Protein AF-A0A2Z6N2X3-F1 (afdb_m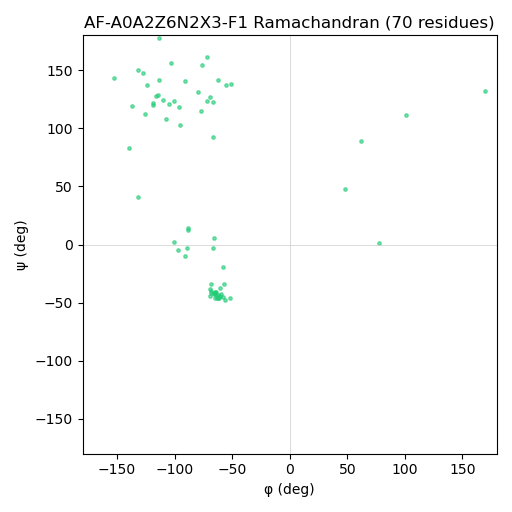onomer)

Sequence (72 aa):
MLWDHSERLILAFALLNSGPGTTNRITKNLRVCGDCHTLIKMISKLVSREIIMKDSDAYAHVVEIGELMEVC

Structure (mmCIF, N/CA/C/O backbone):
data_AF-A0A2Z6N2X3-F1
#
_entry.id   AF-A0A2Z6N2X3-F1
#
loop_
_atom_site.group_PDB
_atom_site.id
_atom_site.type_symbol
_atom_site.label_atom_id
_atom_site.label_alt_id
_atom_site.label_comp_id
_atom_site.label_asym_id
_atom_site.label_entity_id
_atom_site.label_seq_id
_atom_site.pdbx_PDB_ins_code
_atom_site.Cartn_x
_atom_site.Cartn_y
_atom_site.Cartn_z
_atom_site.occupancy
_atom_site.B_iso_or_equiv
_atom_site.auth_seq_id
_atom_site.auth_comp_id
_atom_site.auth_asym_id
_atom_site.auth_atom_id
_atom_site.pdbx_PDB_model_num
ATOM 1 N N . MET A 1 1 ? 0.773 -11.177 -17.361 1.00 39.28 1 MET A N 1
ATOM 2 C CA . MET A 1 1 ? 1.363 -12.363 -16.700 1.00 39.28 1 MET A CA 1
ATOM 3 C C . MET A 1 1 ? 1.363 -12.113 -15.201 1.00 39.28 1 MET A C 1
ATOM 5 O O . MET A 1 1 ? 1.613 -10.992 -14.793 1.00 39.28 1 MET A O 1
ATOM 9 N N . LEU A 1 2 ? 1.055 -13.118 -14.375 1.00 46.75 2 LEU A N 1
ATOM 10 C CA . LEU A 1 2 ? 0.941 -12.985 -12.908 1.00 46.75 2 LEU A CA 1
ATOM 11 C C . LEU A 1 2 ? 2.279 -12.661 -12.196 1.00 46.75 2 LEU A C 1
ATOM 13 O O . LEU A 1 2 ? 2.301 -12.488 -10.983 1.00 46.75 2 LEU A O 1
ATOM 17 N N . TRP A 1 3 ? 3.382 -12.605 -12.950 1.00 50.44 3 TRP A N 1
ATOM 18 C CA . TRP A 1 3 ? 4.753 -12.427 -12.466 1.00 50.44 3 TRP A CA 1
ATOM 19 C C . TRP A 1 3 ? 5.189 -10.950 -12.402 1.00 50.44 3 TRP A C 1
ATOM 21 O O . TRP A 1 3 ? 6.190 -10.649 -11.762 1.00 50.44 3 TRP A O 1
ATOM 31 N N . ASP A 1 4 ? 4.397 -10.023 -12.956 1.00 59.69 4 ASP A N 1
ATOM 32 C CA . ASP A 1 4 ? 4.684 -8.576 -12.970 1.00 59.69 4 ASP A CA 1
ATOM 33 C C . ASP A 1 4 ? 3.914 -7.770 -11.903 1.00 59.69 4 ASP A C 1
ATOM 35 O O . ASP A 1 4 ? 4.024 -6.547 -11.852 1.00 59.69 4 ASP A O 1
ATOM 39 N N . HIS A 1 5 ? 3.116 -8.429 -11.047 1.00 78.69 5 HIS A N 1
ATOM 40 C CA . HIS A 1 5 ? 2.166 -7.753 -10.144 1.00 78.69 5 HIS A CA 1
ATOM 41 C C . HIS A 1 5 ? 2.225 -8.225 -8.683 1.00 78.69 5 HIS A C 1
ATOM 43 O O . HIS A 1 5 ? 1.189 -8.408 -8.031 1.00 78.69 5 HIS A O 1
ATOM 49 N N . SER A 1 6 ? 3.428 -8.452 -8.148 1.00 80.19 6 SER A N 1
ATOM 50 C CA . SER A 1 6 ? 3.604 -8.895 -6.754 1.00 80.19 6 SER A CA 1
ATOM 51 C C . SER A 1 6 ? 2.991 -7.941 -5.716 1.00 80.19 6 SER A C 1
ATOM 53 O O . SER A 1 6 ? 2.669 -8.366 -4.610 1.00 80.19 6 SER A O 1
ATOM 55 N N . GLU A 1 7 ? 2.732 -6.684 -6.079 1.00 81.31 7 GLU A N 1
ATOM 56 C CA . GLU A 1 7 ? 2.066 -5.683 -5.245 1.00 81.31 7 GLU A CA 1
ATOM 57 C C . GLU A 1 7 ? 0.651 -6.094 -4.852 1.00 81.31 7 GLU A C 1
ATOM 59 O O . GLU A 1 7 ? 0.229 -5.846 -3.726 1.00 81.31 7 GLU A O 1
ATOM 64 N N . ARG A 1 8 ? -0.085 -6.741 -5.764 1.00 86.06 8 ARG A N 1
ATOM 65 C CA . ARG A 1 8 ? -1.462 -7.178 -5.494 1.00 86.06 8 ARG A CA 1
ATOM 66 C C . ARG A 1 8 ? -1.484 -8.214 -4.379 1.00 86.06 8 ARG A C 1
ATOM 68 O O . ARG A 1 8 ? -2.339 -8.156 -3.499 1.00 86.06 8 ARG A O 1
ATOM 75 N N . LEU A 1 9 ? -0.517 -9.133 -4.403 1.00 86.69 9 LEU A N 1
ATOM 76 C CA . LEU A 1 9 ? -0.365 -10.155 -3.376 1.00 86.69 9 LEU A CA 1
ATOM 77 C C . LEU A 1 9 ? 0.091 -9.544 -2.048 1.00 86.69 9 LEU A C 1
ATOM 79 O O . LEU A 1 9 ? -0.474 -9.873 -1.009 1.00 86.69 9 LEU A O 1
ATOM 83 N N . ILE A 1 10 ? 1.066 -8.629 -2.082 1.00 86.56 10 ILE A N 1
ATOM 84 C CA . ILE A 1 10 ? 1.547 -7.940 -0.877 1.00 86.56 10 ILE A CA 1
ATOM 85 C C . ILE A 1 10 ? 0.411 -7.145 -0.228 1.00 86.56 10 ILE A C 1
ATOM 87 O O . ILE A 1 10 ? 0.226 -7.231 0.983 1.00 86.56 10 ILE A O 1
ATOM 91 N N . LEU A 1 11 ? -0.389 -6.426 -1.018 1.00 86.06 11 LEU A N 1
ATOM 92 C CA . LEU A 1 11 ? -1.533 -5.678 -0.511 1.00 86.06 11 LEU A CA 1
ATOM 93 C C . LEU A 1 11 ? -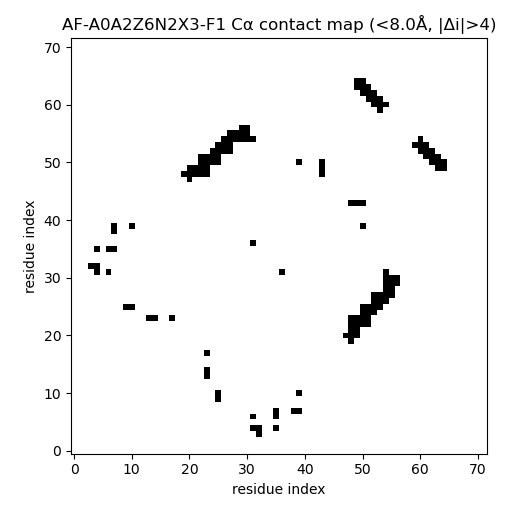2.606 -6.603 0.076 1.00 86.06 11 LEU A C 1
ATOM 95 O O . LEU A 1 11 ? -3.090 -6.348 1.176 1.00 86.06 11 LEU A O 1
ATOM 99 N N . ALA A 1 12 ? -2.954 -7.691 -0.615 1.00 88.88 12 ALA A N 1
ATOM 100 C CA . ALA A 1 12 ? -3.900 -8.671 -0.087 1.00 88.88 12 ALA A CA 1
ATOM 101 C C . ALA A 1 12 ? -3.417 -9.238 1.257 1.00 88.88 12 ALA A C 1
ATOM 103 O O . ALA A 1 12 ? -4.174 -9.278 2.225 1.00 88.88 12 ALA A O 1
ATOM 104 N N . PHE A 1 13 ? -2.137 -9.601 1.345 1.00 88.50 13 PHE A N 1
ATOM 105 C CA . PHE A 1 13 ? -1.541 -10.099 2.578 1.00 88.50 13 PHE A CA 1
ATOM 106 C C . PHE A 1 13 ? -1.543 -9.042 3.689 1.00 88.50 13 PHE A C 1
ATOM 108 O O . PHE A 1 13 ? -1.915 -9.349 4.821 1.00 88.50 13 PHE A O 1
ATOM 115 N N . ALA A 1 14 ? -1.190 -7.795 3.377 1.00 87.81 14 ALA A N 1
ATOM 116 C CA . ALA A 1 14 ? -1.198 -6.693 4.333 1.00 87.81 14 ALA A CA 1
ATOM 117 C C . ALA A 1 14 ? -2.602 -6.453 4.906 1.00 87.81 14 ALA A C 1
ATOM 119 O O . ALA A 1 14 ? -2.760 -6.300 6.113 1.00 87.81 14 ALA A O 1
ATOM 120 N N . LEU A 1 15 ? -3.642 -6.490 4.072 1.00 87.94 15 LEU A N 1
ATOM 121 C CA . LEU A 1 15 ? -5.026 -6.312 4.518 1.00 87.94 15 LEU A CA 1
ATOM 122 C C . LEU A 1 15 ? -5.537 -7.481 5.362 1.00 87.94 15 LEU A C 1
ATOM 124 O O . LEU A 1 15 ? -6.249 -7.247 6.334 1.00 87.94 15 LEU A O 1
ATOM 128 N N . LEU A 1 16 ? -5.161 -8.715 5.015 1.00 90.00 16 LEU A N 1
ATOM 129 C CA . LEU A 1 16 ? -5.547 -9.910 5.769 1.00 90.00 16 LEU A CA 1
ATOM 130 C C . LEU A 1 16 ? -4.880 -9.976 7.149 1.00 90.00 16 LEU A C 1
ATOM 132 O O . LEU A 1 16 ? -5.490 -10.467 8.093 1.00 90.00 16 LEU A O 1
ATOM 136 N N . ASN A 1 17 ? -3.647 -9.479 7.274 1.00 88.94 17 ASN A N 1
ATOM 137 C CA . ASN A 1 17 ? -2.874 -9.546 8.518 1.00 88.94 17 ASN A CA 1
ATOM 138 C C . ASN A 1 17 ? -2.951 -8.270 9.372 1.00 88.94 17 ASN A C 1
ATOM 140 O O . ASN A 1 17 ? -2.403 -8.247 10.472 1.00 88.94 17 ASN A O 1
ATOM 144 N N . SER A 1 18 ? -3.610 -7.207 8.897 1.00 86.50 18 SER A N 1
ATOM 145 C CA . SER A 1 18 ? -3.745 -5.943 9.634 1.00 86.50 18 SER A CA 1
ATOM 146 C C . SER A 1 18 ? -5.189 -5.663 10.050 1.00 86.50 18 SER A C 1
ATOM 148 O O . SER A 1 18 ? -6.145 -5.882 9.299 1.00 86.50 18 SER A O 1
ATOM 150 N N . GLY A 1 19 ? 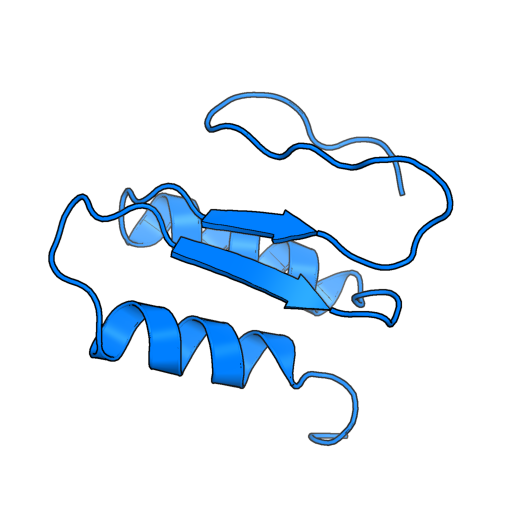-5.359 -5.118 11.255 1.00 84.81 19 GLY A N 1
ATOM 151 C CA . GLY A 1 19 ? -6.666 -4.722 11.780 1.00 84.81 19 GLY A CA 1
ATOM 152 C C . GLY A 1 19 ? -7.238 -3.468 11.095 1.00 84.81 19 GLY A C 1
ATOM 153 O O . GLY A 1 19 ? -6.491 -2.704 10.473 1.00 84.81 19 GLY A O 1
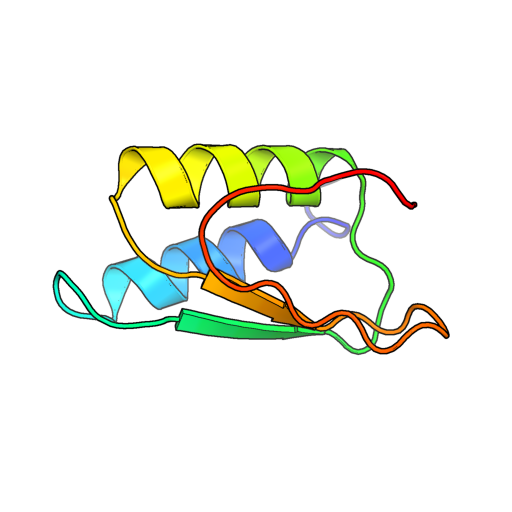ATOM 154 N N . PRO A 1 20 ? -8.555 -3.218 11.198 1.00 82.25 20 PRO A N 1
ATOM 155 C CA . PRO A 1 20 ? -9.183 -1.979 10.728 1.00 82.25 20 PRO A CA 1
ATOM 156 C C . PRO A 1 20 ? -8.469 -0.729 11.257 1.00 82.25 20 PRO A C 1
ATOM 158 O O . PRO A 1 20 ? -8.072 -0.694 12.416 1.00 82.25 20 PRO A O 1
ATOM 161 N N . GLY A 1 21 ? -8.286 0.285 10.404 1.00 78.31 21 GLY A N 1
ATOM 162 C CA . GLY A 1 21 ? -7.596 1.530 10.771 1.00 78.31 21 GLY A CA 1
ATOM 163 C C . GLY A 1 21 ? -6.065 1.443 10.835 1.00 78.31 21 GLY A C 1
ATOM 164 O O . GLY A 1 21 ? -5.418 2.440 11.132 1.00 78.31 21 GLY A O 1
ATOM 165 N N . THR A 1 22 ? -5.468 0.284 10.536 1.00 83.81 22 THR A N 1
ATOM 166 C CA . THR A 1 22 ? -4.005 0.141 10.499 1.00 83.81 22 THR A CA 1
ATOM 167 C C . THR A 1 22 ? -3.438 0.687 9.189 1.00 83.81 22 THR A C 1
ATOM 169 O O . THR A 1 22 ? -3.889 0.296 8.107 1.00 83.81 22 THR A O 1
ATOM 172 N N . THR A 1 23 ? -2.407 1.527 9.286 1.00 81.25 23 THR A N 1
ATOM 173 C CA . THR A 1 23 ? -1.604 1.976 8.143 1.00 81.25 23 THR A CA 1
ATOM 174 C C . THR A 1 23 ? -0.718 0.841 7.633 1.00 81.25 23 THR A C 1
ATOM 176 O O . THR A 1 23 ? 0.107 0.302 8.373 1.00 81.25 23 THR A O 1
ATOM 179 N N . ASN A 1 24 ? -0.843 0.500 6.350 1.00 83.00 24 ASN A N 1
ATOM 180 C CA . ASN A 1 24 ? -0.027 -0.531 5.710 1.00 83.00 24 ASN A CA 1
ATOM 181 C C . ASN A 1 24 ? 1.097 0.106 4.888 1.00 83.00 24 ASN A C 1
ATOM 183 O O . ASN A 1 24 ? 0.835 0.900 3.988 1.00 83.00 24 ASN A O 1
ATOM 187 N N . ARG A 1 25 ? 2.353 -0.252 5.175 1.00 82.31 25 ARG A N 1
ATOM 188 C CA . ARG A 1 25 ? 3.527 0.240 4.435 1.00 82.31 25 ARG A CA 1
ATOM 189 C C . ARG A 1 25 ? 4.068 -0.851 3.516 1.00 82.31 25 ARG A C 1
ATOM 191 O O . ARG A 1 25 ? 4.442 -1.920 3.990 1.00 82.31 25 ARG A O 1
ATOM 198 N N . ILE A 1 26 ? 4.114 -0.579 2.216 1.00 79.50 26 ILE A N 1
ATOM 199 C CA . ILE A 1 26 ? 4.580 -1.501 1.178 1.00 79.50 26 ILE A CA 1
ATOM 200 C C . ILE A 1 26 ? 5.793 -0.879 0.489 1.00 79.50 26 ILE A C 1
ATOM 202 O O . ILE A 1 26 ? 5.686 0.185 -0.114 1.00 79.50 26 ILE A O 1
ATOM 206 N N . THR A 1 27 ? 6.938 -1.558 0.538 1.00 75.81 27 THR A N 1
ATOM 207 C CA . THR A 1 27 ? 8.162 -1.111 -0.141 1.00 75.81 27 THR A CA 1
ATOM 208 C C . THR A 1 27 ? 8.553 -2.121 -1.209 1.00 75.81 27 THR A C 1
ATOM 210 O O . THR A 1 27 ? 8.689 -3.310 -0.916 1.00 75.81 27 THR A O 1
ATOM 213 N N . LYS A 1 28 ? 8.775 -1.655 -2.437 1.00 73.00 28 LYS A N 1
ATOM 214 C CA . LYS A 1 28 ? 9.292 -2.450 -3.549 1.00 73.00 28 LYS A CA 1
ATOM 215 C C . LYS A 1 28 ? 10.546 -1.776 -4.102 1.00 7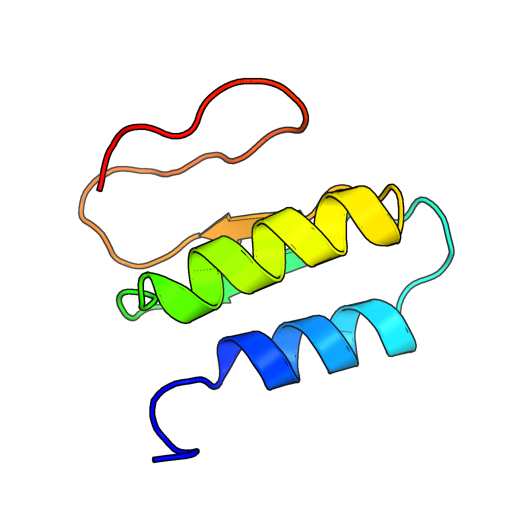3.00 28 LYS A C 1
ATOM 217 O O . LYS A 1 28 ? 10.598 -0.567 -4.255 1.00 73.00 28 LYS A O 1
ATOM 222 N N . ASN A 1 29 ? 11.577 -2.564 -4.396 1.00 68.44 29 ASN A N 1
ATOM 223 C CA . ASN A 1 29 ? 12.815 -2.058 -5.007 1.00 68.44 29 ASN A CA 1
ATOM 224 C C . ASN A 1 29 ? 12.753 -2.051 -6.548 1.00 68.44 29 ASN A C 1
ATOM 226 O O . ASN A 1 29 ? 13.780 -1.991 -7.213 1.00 68.44 29 ASN A O 1
ATOM 230 N N . LEU A 1 30 ? 11.555 -2.195 -7.108 1.00 74.12 30 LEU A N 1
ATOM 231 C CA . LEU A 1 30 ? 11.284 -2.190 -8.539 1.00 74.12 30 LEU A CA 1
ATOM 232 C C . LEU A 1 30 ? 10.109 -1.251 -8.793 1.00 74.12 30 LEU A C 1
ATOM 234 O O . LEU A 1 30 ? 9.227 -1.143 -7.935 1.00 74.12 30 LEU A O 1
ATOM 238 N N . ARG A 1 31 ? 10.087 -0.642 -9.982 1.00 75.06 31 ARG A N 1
ATOM 239 C CA . ARG A 1 31 ? 8.963 0.166 -10.456 1.00 75.06 31 ARG A CA 1
ATOM 240 C C . ARG A 1 31 ? 7.672 -0.644 -10.406 1.00 75.06 31 ARG A 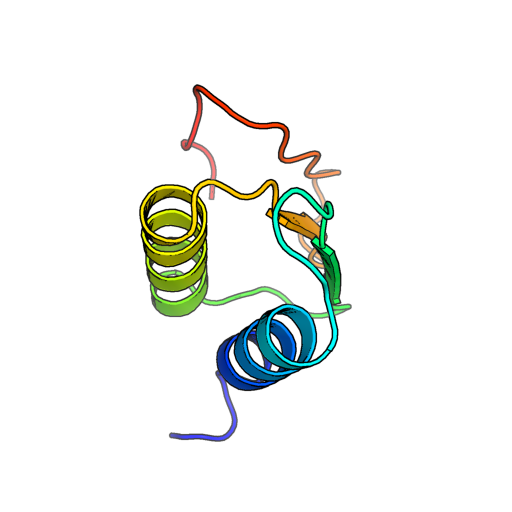C 1
ATOM 242 O O . ARG A 1 31 ? 7.637 -1.813 -10.801 1.00 75.06 31 ARG A O 1
ATOM 249 N N . VAL A 1 32 ? 6.616 0.007 -9.947 1.00 77.00 32 VAL A N 1
ATOM 250 C CA . VAL A 1 32 ? 5.269 -0.548 -9.902 1.00 77.00 32 VAL A CA 1
ATOM 251 C C . VAL A 1 32 ? 4.555 -0.197 -11.206 1.00 77.00 32 VAL A C 1
ATOM 253 O O . VAL A 1 32 ? 4.728 0.879 -11.768 1.00 77.00 32 VAL A O 1
ATOM 256 N N . CYS A 1 33 ? 3.767 -1.120 -11.756 1.00 79.25 33 CYS A N 1
ATOM 257 C CA . CYS A 1 33 ? 3.030 -0.825 -12.984 1.00 79.25 33 CYS A CA 1
ATOM 258 C C . CYS A 1 33 ? 1.797 0.061 -12.712 1.00 79.25 33 CYS A C 1
ATOM 260 O O . CYS A 1 33 ? 1.192 0.000 -11.636 1.00 79.25 33 CYS A O 1
ATOM 262 N N . GLY A 1 34 ? 1.351 0.819 -13.720 1.00 77.88 34 GLY A N 1
ATOM 263 C CA . GLY A 1 34 ? 0.180 1.706 -13.611 1.00 77.88 34 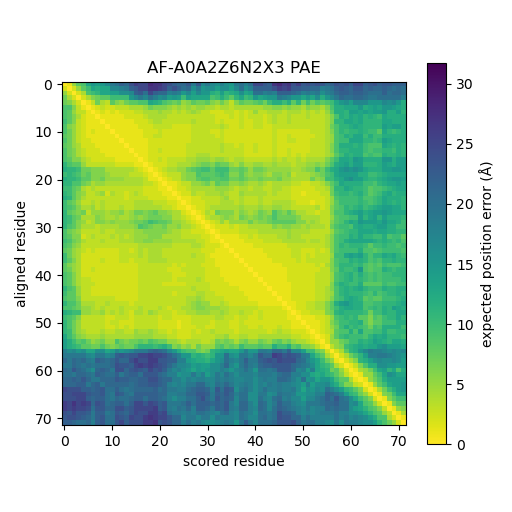GLY A CA 1
ATOM 264 C C . GLY A 1 34 ? -1.118 1.000 -13.183 1.00 77.88 34 GLY A C 1
ATOM 265 O O . GLY A 1 34 ? -1.905 1.553 -12.409 1.00 77.88 34 GLY A O 1
ATOM 266 N N . ASP A 1 35 ? -1.314 -0.255 -13.598 1.00 82.62 35 ASP A N 1
ATOM 267 C CA . ASP A 1 35 ? -2.461 -1.066 -13.171 1.00 82.62 35 ASP A CA 1
ATOM 268 C C . ASP A 1 35 ? -2.424 -1.365 -11.667 1.00 82.62 35 ASP A C 1
ATOM 270 O O . ASP A 1 35 ? -3.454 -1.323 -10.992 1.00 82.62 35 ASP A O 1
ATOM 274 N N . CYS A 1 36 ? -1.240 -1.662 -11.122 1.00 80.25 36 CYS A N 1
ATOM 275 C CA . CYS A 1 36 ? -1.057 -1.887 -9.691 1.00 80.25 36 CYS A CA 1
ATOM 276 C C . CYS A 1 36 ? -1.245 -0.589 -8.902 1.00 80.25 36 CYS A C 1
ATOM 278 O O . CYS A 1 36 ? -1.946 -0.622 -7.894 1.00 80.25 36 CYS A O 1
ATOM 280 N N . HIS A 1 37 ? -0.735 0.553 -9.376 1.00 80.44 37 HIS A N 1
ATOM 281 C CA . HIS A 1 37 ? -1.014 1.852 -8.743 1.00 80.44 37 HIS A CA 1
ATOM 282 C C . HIS A 1 37 ? -2.516 2.133 -8.659 1.00 80.44 37 HIS A C 1
ATOM 284 O O . HIS A 1 37 ? -3.037 2.481 -7.596 1.00 80.44 37 HIS A O 1
ATOM 290 N N . THR A 1 38 ? -3.227 1.932 -9.769 1.00 82.50 38 THR A N 1
ATOM 291 C CA . THR A 1 38 ? -4.673 2.167 -9.843 1.00 82.50 38 THR A CA 1
ATOM 292 C C . THR A 1 38 ? -5.428 1.252 -8.882 1.00 82.50 38 THR A C 1
ATOM 294 O O . THR A 1 38 ? -6.272 1.718 -8.114 1.00 82.50 38 THR A O 1
ATOM 297 N N . LEU A 1 39 ? -5.083 -0.037 -8.864 1.00 85.75 39 LEU A N 1
ATOM 298 C CA . LEU A 1 39 ? -5.688 -1.019 -7.969 1.00 85.75 39 LEU A CA 1
ATOM 299 C C . LEU A 1 39 ? -5.449 -0.676 -6.494 1.00 85.75 39 LEU A C 1
ATOM 301 O O . LEU A 1 39 ? -6.391 -0.698 -5.706 1.00 85.75 39 LEU A O 1
ATOM 305 N N . ILE A 1 40 ? -4.222 -0.319 -6.111 1.00 84.38 40 ILE A N 1
ATOM 306 C CA . ILE A 1 40 ? -3.880 0.008 -4.719 1.00 84.38 40 ILE A CA 1
ATOM 307 C C . ILE A 1 40 ? -4.628 1.266 -4.265 1.00 84.38 40 ILE A C 1
ATOM 309 O O . ILE A 1 40 ? -5.199 1.282 -3.175 1.00 84.38 40 ILE A O 1
ATOM 313 N N . LYS A 1 41 ? -4.719 2.286 -5.126 1.00 82.00 41 LYS A N 1
ATOM 314 C CA . LYS A 1 41 ? -5.493 3.508 -4.866 1.00 82.00 41 LYS A CA 1
ATOM 315 C C . LYS A 1 41 ? -6.984 3.225 -4.688 1.00 82.00 41 LYS A C 1
ATOM 317 O O . LYS A 1 41 ? -7.611 3.780 -3.786 1.00 82.00 41 LYS A O 1
ATOM 322 N N . MET A 1 42 ? -7.563 2.374 -5.537 1.00 85.75 42 MET A N 1
ATOM 323 C CA . MET A 1 42 ? -8.965 1.962 -5.412 1.00 85.75 42 MET A CA 1
ATOM 324 C C . MET A 1 42 ? -9.204 1.203 -4.109 1.00 85.75 42 MET A C 1
ATOM 326 O O . MET A 1 42 ? -10.147 1.513 -3.383 1.00 85.75 42 MET A O 1
ATOM 330 N N . ILE A 1 43 ? -8.328 0.251 -3.783 1.00 87.00 43 ILE A N 1
ATOM 331 C CA . ILE A 1 43 ? -8.458 -0.549 -2.569 1.00 87.00 43 ILE A CA 1
ATOM 332 C C . ILE A 1 43 ? -8.293 0.318 -1.320 1.00 87.00 43 ILE A C 1
ATOM 334 O O . ILE A 1 43 ? -9.115 0.182 -0.425 1.00 87.00 43 ILE A O 1
ATOM 338 N N . SER A 1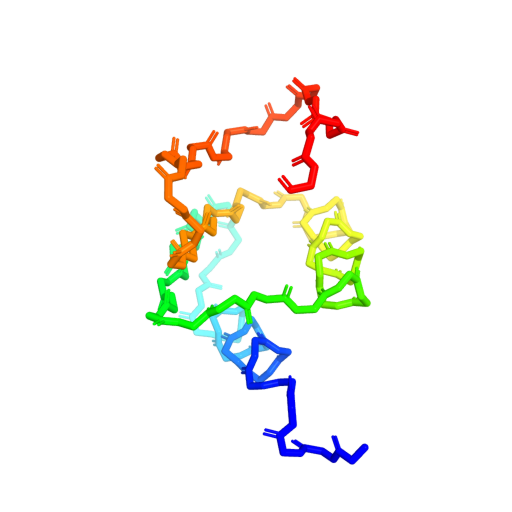 44 ? -7.327 1.245 -1.270 1.00 84.06 44 SER A N 1
ATOM 339 C CA . SER A 1 44 ? -7.148 2.185 -0.145 1.00 84.06 44 SER A CA 1
ATOM 340 C C . SER A 1 44 ? -8.445 2.921 0.200 1.00 84.06 44 SER A C 1
ATOM 342 O O . SER A 1 44 ? -8.842 2.964 1.365 1.00 84.06 44 SER A O 1
ATOM 344 N N . LYS A 1 45 ? -9.148 3.423 -0.825 1.00 84.31 45 LYS A N 1
ATOM 345 C CA . LYS A 1 45 ? -10.450 4.086 -0.669 1.00 84.31 45 LYS A CA 1
ATOM 346 C C . LYS A 1 45 ? -11.551 3.120 -0.242 1.00 84.31 45 LYS A C 1
ATOM 348 O O . LYS A 1 45 ? -12.374 3.479 0.587 1.00 84.31 45 LYS A O 1
ATOM 353 N N . LEU A 1 46 ? -11.567 1.908 -0.799 1.00 86.94 46 LEU A N 1
ATOM 354 C CA . LEU A 1 46 ? -12.582 0.897 -0.497 1.00 86.94 46 LEU A CA 1
ATOM 355 C C . LEU A 1 46 ? -12.506 0.421 0.957 1.00 86.94 46 LEU A C 1
ATOM 357 O O . LEU A 1 46 ? -13.533 0.239 1.602 1.00 86.94 46 LEU A O 1
ATOM 361 N N . VAL A 1 47 ? -11.293 0.204 1.467 1.00 85.56 47 VAL A N 1
ATOM 362 C CA . VAL A 1 47 ? -11.082 -0.288 2.836 1.00 85.56 47 VAL A CA 1
ATOM 363 C C . VAL A 1 47 ? -10.971 0.842 3.860 1.00 85.56 47 VAL A C 1
ATOM 365 O O . VAL A 1 47 ? -10.835 0.553 5.047 1.00 85.56 47 VAL A O 1
ATOM 368 N N . SER A 1 48 ? -11.010 2.104 3.413 1.00 85.50 48 SER A N 1
ATOM 369 C CA . SER A 1 48 ? -10.775 3.306 4.223 1.00 85.50 48 SER A CA 1
ATOM 370 C C . SER A 1 48 ? -9.512 3.194 5.085 1.00 85.50 48 SER A C 1
ATOM 372 O O . SER A 1 48 ? -9.541 3.453 6.288 1.00 85.50 48 SER A O 1
ATOM 374 N N . ARG A 1 49 ? -8.398 2.755 4.481 1.00 82.44 49 ARG A N 1
ATOM 375 C CA . ARG A 1 49 ? -7.095 2.637 5.158 1.00 82.44 49 ARG A CA 1
ATOM 376 C C . ARG A 1 49 ? -6.006 3.358 4.389 1.00 82.44 49 ARG A C 1
ATOM 378 O O . ARG A 1 49 ? -5.977 3.351 3.155 1.00 82.44 49 ARG A O 1
ATOM 385 N N . GLU A 1 50 ? -5.061 3.887 5.150 1.00 81.25 50 GLU A N 1
ATOM 386 C CA . GLU A 1 50 ? -3.810 4.400 4.624 1.00 81.25 50 GLU A CA 1
ATOM 387 C C . GLU A 1 50 ? -2.931 3.261 4.110 1.00 81.25 50 GLU A C 1
ATOM 389 O O . GLU A 1 50 ? -2.650 2.289 4.823 1.00 81.25 50 GLU A O 1
ATOM 394 N N . ILE A 1 51 ? -2.490 3.390 2.862 1.00 82.69 51 ILE A N 1
ATOM 395 C CA . ILE A 1 51 ? -1.501 2.502 2.265 1.00 82.69 51 ILE A CA 1
ATOM 396 C C . ILE A 1 51 ? -0.378 3.381 1.737 1.00 82.69 51 ILE A C 1
ATOM 398 O O . ILE A 1 51 ? -0.567 4.123 0.777 1.00 82.69 51 ILE A O 1
ATOM 402 N N . ILE A 1 52 ? 0.788 3.275 2.365 1.00 78.25 52 ILE A N 1
ATOM 403 C CA . ILE A 1 52 ? 1.986 4.005 1.960 1.00 78.25 52 ILE A CA 1
ATOM 404 C C . ILE A 1 52 ? 2.796 3.071 1.080 1.00 78.25 52 ILE A C 1
ATOM 406 O O . ILE A 1 52 ? 3.229 2.009 1.535 1.00 78.25 52 ILE A O 1
ATOM 410 N N . MET A 1 53 ? 3.001 3.465 -0.171 1.00 76.81 53 MET A N 1
ATOM 411 C CA . MET A 1 53 ? 3.772 2.684 -1.121 1.00 76.81 53 MET A CA 1
ATOM 412 C C . MET A 1 53 ? 5.049 3.417 -1.510 1.00 76.81 53 MET A C 1
ATOM 414 O O . MET A 1 53 ? 4.994 4.579 -1.896 1.00 76.81 53 MET A O 1
ATOM 418 N N . LYS A 1 54 ? 6.181 2.720 -1.411 1.00 74.56 54 LYS A N 1
ATOM 419 C CA . LYS A 1 54 ? 7.484 3.193 -1.872 1.00 74.56 54 LYS A CA 1
ATOM 420 C C . LYS A 1 54 ? 8.002 2.250 -2.946 1.00 74.56 54 LYS A C 1
ATOM 422 O O . LYS A 1 54 ? 8.171 1.062 -2.674 1.00 74.56 54 LYS A O 1
ATOM 427 N N . ASP A 1 55 ? 8.275 2.768 -4.128 1.00 72.31 55 ASP A N 1
ATOM 428 C CA . ASP A 1 55 ? 8.925 2.060 -5.222 1.00 72.31 55 ASP A CA 1
ATOM 429 C C . ASP A 1 55 ? 10.309 2.654 -5.534 1.00 72.31 55 ASP A C 1
ATOM 431 O O . ASP A 1 55 ? 10.788 3.561 -4.849 1.00 72.31 55 ASP A O 1
ATOM 435 N N . SER A 1 56 ? 11.015 2.056 -6.495 1.00 66.50 56 SER A N 1
ATOM 436 C CA . SER A 1 56 ? 12.388 2.429 -6.860 1.00 66.50 56 SER A CA 1
ATOM 437 C C . SER A 1 56 ? 12.476 3.533 -7.910 1.00 66.50 56 SER A C 1
ATOM 439 O O . SER A 1 56 ? 13.548 3.710 -8.493 1.00 66.50 56 SER A O 1
ATOM 441 N N . ASP A 1 57 ? 11.383 4.231 -8.214 1.00 56.59 57 ASP A N 1
ATOM 442 C CA . ASP A 1 57 ? 11.499 5.418 -9.050 1.00 56.59 57 ASP A CA 1
ATOM 443 C C . ASP A 1 57 ? 12.368 6.458 -8.327 1.00 56.59 57 ASP A C 1
ATOM 445 O O . ASP A 1 57 ? 12.372 6.569 -7.100 1.00 56.59 57 ASP A O 1
ATOM 449 N N . ALA A 1 58 ? 13.208 7.167 -9.083 1.00 47.53 58 ALA A N 1
ATOM 450 C CA . ALA A 1 58 ? 14.263 8.043 -8.556 1.00 47.53 58 ALA A CA 1
ATOM 451 C C . ALA A 1 58 ? 13.736 9.274 -7.782 1.00 47.53 58 ALA A C 1
ATOM 453 O O . ALA A 1 58 ? 14.512 10.136 -7.367 1.00 47.53 58 ALA A O 1
ATOM 454 N N . TYR A 1 59 ? 12.426 9.348 -7.568 1.00 45.47 59 TYR A N 1
ATOM 455 C CA . TYR A 1 59 ? 11.726 10.374 -6.824 1.00 45.47 59 TYR A CA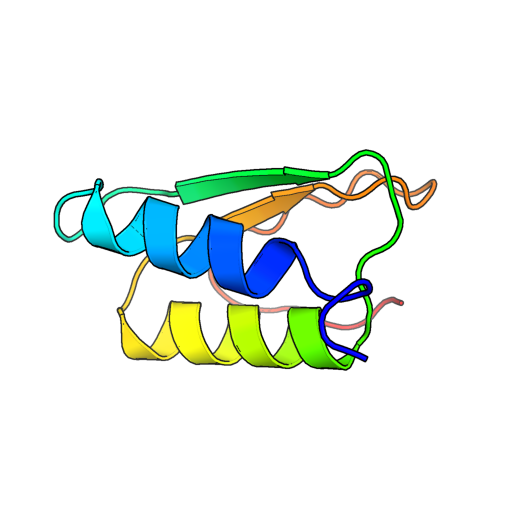 1
ATOM 456 C C . TYR A 1 59 ? 11.212 9.738 -5.528 1.00 45.47 59 TYR A C 1
ATOM 458 O O . TYR A 1 59 ? 10.552 8.707 -5.533 1.00 45.47 59 TYR A O 1
ATOM 466 N N . ALA A 1 60 ? 11.568 10.302 -4.375 1.00 40.00 60 ALA A N 1
ATOM 467 C CA . ALA A 1 60 ? 11.122 9.781 -3.087 1.00 40.00 60 ALA A CA 1
ATOM 468 C C . ALA A 1 60 ? 9.598 9.973 -2.942 1.00 40.00 60 ALA A C 1
ATOM 470 O O . ALA A 1 60 ? 9.146 11.024 -2.497 1.00 40.00 60 ALA A O 1
ATOM 471 N N . HIS A 1 61 ? 8.803 8.974 -3.329 1.00 48.78 61 HIS A N 1
ATOM 472 C CA . HIS A 1 61 ? 7.348 9.028 -3.214 1.00 48.78 61 HIS A CA 1
ATOM 473 C C . HIS A 1 61 ? 6.917 8.773 -1.761 1.00 48.78 61 HIS A C 1
ATOM 475 O O . HIS A 1 61 ? 7.121 7.692 -1.205 1.00 48.78 61 HIS A O 1
ATOM 481 N N . VAL A 1 62 ? 6.325 9.792 -1.137 1.00 40.12 62 VAL A N 1
ATOM 482 C CA . VAL A 1 62 ? 5.578 9.676 0.121 1.00 40.12 62 VAL A CA 1
ATOM 483 C C . VAL A 1 62 ? 4.107 9.834 -0.234 1.00 40.12 62 VAL A C 1
ATOM 485 O O . VAL A 1 62 ? 3.667 10.915 -0.610 1.00 40.12 62 VAL A O 1
ATOM 488 N N . VAL A 1 63 ? 3.362 8.734 -0.167 1.00 44.06 63 VAL A N 1
ATOM 489 C CA . VAL A 1 63 ? 1.909 8.728 -0.352 1.00 44.06 63 VAL A CA 1
ATOM 490 C C . VAL A 1 63 ? 1.270 8.810 1.034 1.00 44.06 63 VAL A C 1
ATOM 492 O O . VAL A 1 63 ? 1.255 7.809 1.744 1.00 44.06 63 VAL A O 1
ATOM 495 N N . GLU A 1 64 ? 0.774 9.988 1.418 1.00 36.00 64 GLU A N 1
ATOM 496 C CA . GLU A 1 64 ? -0.190 10.162 2.517 1.00 36.00 64 GLU A CA 1
ATOM 497 C C . GLU A 1 64 ? -1.603 10.396 1.954 1.00 36.00 64 GLU A C 1
ATOM 499 O O . GLU A 1 64 ? -1.796 10.755 0.790 1.00 36.00 64 GLU A O 1
ATOM 504 N N . ILE A 1 65 ? -2.608 10.090 2.772 1.00 42.03 65 ILE A N 1
ATOM 505 C CA . ILE A 1 65 ? -4.020 9.991 2.384 1.00 42.03 65 ILE A CA 1
ATOM 506 C C . ILE A 1 65 ? -4.608 11.349 1.975 1.00 42.03 65 ILE A C 1
ATOM 508 O O . ILE A 1 65 ? -4.719 12.254 2.795 1.00 42.03 65 ILE A O 1
ATOM 512 N N . GLY A 1 66 ? -5.125 11.422 0.745 1.00 39.56 66 GLY A N 1
ATOM 513 C CA . GLY A 1 66 ? -5.961 12.529 0.267 1.00 39.56 66 GLY A CA 1
ATOM 514 C C . GLY A 1 66 ? -5.192 13.527 -0.597 1.00 39.56 66 GLY A C 1
ATOM 515 O O . GLY A 1 66 ? -4.356 14.260 -0.105 1.00 39.56 66 GLY A O 1
ATOM 516 N N . GLU A 1 67 ? -5.525 13.555 -1.890 1.00 37.56 67 GLU A N 1
ATOM 517 C CA . GLU A 1 67 ? -4.996 14.500 -2.890 1.00 37.56 67 GLU A CA 1
ATOM 518 C C . GLU A 1 67 ? -3.486 14.451 -3.150 1.00 37.56 67 GLU A C 1
ATOM 520 O O . GLU A 1 67 ? -2.698 15.218 -2.624 1.00 37.56 67 GLU A O 1
ATOM 525 N N . LEU A 1 68 ? -3.091 13.602 -4.095 1.00 35.25 68 LEU A N 1
ATOM 526 C CA . LEU A 1 68 ? -2.627 14.016 -5.426 1.00 35.25 68 LEU A CA 1
ATOM 527 C C . LEU A 1 68 ? -2.036 12.788 -6.109 1.00 35.25 68 LEU A C 1
ATOM 529 O O . LEU A 1 68 ? -1.270 12.021 -5.539 1.00 35.25 68 LEU A O 1
ATOM 533 N N . MET A 1 69 ? -2.447 12.571 -7.347 1.00 32.56 69 MET A N 1
ATOM 534 C CA . MET A 1 69 ? -1.784 11.631 -8.234 1.00 32.56 69 MET A CA 1
ATOM 535 C C . MET A 1 69 ? -1.766 12.286 -9.599 1.00 32.56 69 MET A C 1
ATOM 537 O O . MET A 1 69 ? -2.663 12.047 -10.395 1.00 32.56 69 MET A O 1
ATOM 541 N N . GLU A 1 70 ? -0.786 13.149 -9.800 1.00 34.91 70 GLU A N 1
ATOM 542 C CA . GLU A 1 70 ? 0.122 13.094 -10.943 1.00 34.91 70 GLU A CA 1
ATOM 543 C C . GLU A 1 70 ? 1.481 13.363 -10.287 1.00 34.91 70 GLU A C 1
ATOM 545 O O . GLU A 1 70 ? 1.601 14.283 -9.487 1.00 34.91 70 GLU A O 1
ATOM 550 N N . VAL A 1 71 ? 2.445 12.457 -10.345 1.00 34.22 71 VAL A N 1
ATOM 551 C CA . VAL A 1 71 ? 3.315 12.270 -11.502 1.00 34.22 71 VAL A CA 1
ATOM 552 C C . VAL A 1 71 ? 3.784 10.813 -11.534 1.00 34.22 71 VAL A C 1
ATOM 554 O O . VAL A 1 71 ? 3.987 10.214 -10.478 1.00 34.22 71 VAL A O 1
ATOM 557 N N . CYS A 1 72 ? 3.884 10.285 -12.754 1.00 30.66 72 CYS A N 1
ATOM 558 C CA . CYS A 1 72 ? 4.484 9.005 -13.121 1.00 30.66 72 CYS A CA 1
ATOM 559 C C . CYS A 1 72 ? 5.759 8.644 -12.359 1.00 30.66 72 CYS A C 1
ATOM 561 O O . CYS A 1 72 ? 6.574 9.560 -12.102 1.00 30.66 72 CYS A O 1
#

Radius of gyration: 11.76 Å; Cα contacts (8 Å, |Δi|>4): 72; chains: 1; bounding box: 27×28×28 Å

Nearest PDB structures (foldseek):
  7w86-assembly1_A  TM=8.951E-01  e=2.085E-04  Arabidopsis thaliana
  4jhx-assembly1_C  TM=5.297E-01  e=9.817E+00  Vibrio vulnificus CMCP6
  7tmd-assembly1_A  TM=4.718E-01  e=8.560E+00  Klebsiella pneumoniae subsp. pneumoniae HS11286

Mean predicted aligned error: 8.64 Å

Secondary structure (DSSP, 8-state):
-TTS-HHHHHHHHHHHHS-TTPPEEEE-SSPPPHHHHHHHHHHHHHHT--EEEE-SSSS-----SSS-----

Organism: Trifolium subterraneum (NCBI:txid3900)

pLDDT: mean 70.74, std 18.76, range [30.66, 90.0]

Solvent-accessible surface area (backbone atoms only — not comparable to full-atom values): 4662 Å² total; per-residue (Å²): 119,89,86,78,48,62,64,62,56,52,50,54,49,48,56,74,76,43,62,93,80,48,72,42,80,48,78,42,91,48,74,76,48,71,69,55,54,52,50,51,55,52,48,29,63,73,70,66,32,51,62,32,54,35,53,52,54,97,58,92,62,79,53,71,87,76,90,83,87,84,78,136

InterPro domains:
  IPR032867 DYW domain [PF14432] (1-62)

Foldseek 3Di:
DVVQAVLVVQVVVQVVPDDQADAAEEEEAADHDPVSVVVVVVVCVVSVYHYFYHYNDPDGDGDDDDDDDDDD